Protein AF-A0A485KAG9-F1 (afdb_monomer_lite)

pLDDT: mean 81.22, std 14.09, range [43.84, 97.12]

Secondary structure (DSSP, 8-state):
------GGG--HHHHHHHHHHTT-S-GGG---HHHHHHHHHHHHHHHHHHHHHHHHHHHHHHHHHHHHHHHHHH----HHHHHHHHHTT--PPP----

Structure (mmCIF, N/CA/C/O backbone):
data_AF-A0A485KAG9-F1
#
_entry.id   AF-A0A485KAG9-F1
#
loop_
_atom_site.group_PDB
_atom_site.id
_atom_site.type_symbol
_atom_site.label_atom_id
_atom_site.label_alt_id
_atom_site.label_comp_id
_atom_site.label_asym_id
_atom_site.label_entity_id
_atom_site.label_seq_id
_atom_site.pdbx_PDB_ins_code
_atom_site.Cartn_x
_atom_site.Cartn_y
_atom_site.Cartn_z
_atom_site.occupancy
_atom_site.B_iso_or_equiv
_atom_site.auth_seq_id
_atom_site.auth_comp_id
_atom_site.auth_asym_id
_atom_site.auth_atom_id
_atom_site.pdbx_PDB_model_num
ATOM 1 N N . MET A 1 1 ? 53.135 5.538 1.560 1.00 45.16 1 MET A N 1
ATOM 2 C CA . MET A 1 1 ? 52.286 4.686 0.696 1.00 45.16 1 MET A CA 1
ATOM 3 C C . MET A 1 1 ? 50.957 5.390 0.467 1.00 45.16 1 MET A C 1
ATOM 5 O O . MET A 1 1 ? 50.264 5.654 1.438 1.00 45.16 1 MET A O 1
ATOM 9 N N . ARG A 1 2 ? 50.613 5.741 -0.781 1.00 50.09 2 ARG A N 1
ATOM 10 C CA . ARG A 1 2 ? 49.269 6.238 -1.125 1.00 50.09 2 ARG A CA 1
ATOM 11 C C . ARG A 1 2 ? 48.318 5.040 -1.165 1.00 50.09 2 ARG A C 1
ATOM 13 O O . ARG A 1 2 ? 48.377 4.259 -2.108 1.00 50.09 2 ARG A O 1
ATOM 20 N N . GLN A 1 3 ? 47.473 4.886 -0.149 1.00 51.16 3 GLN A N 1
ATOM 21 C CA . GLN A 1 3 ? 46.316 3.994 -0.222 1.00 51.16 3 GLN A CA 1
ATOM 22 C C . GLN A 1 3 ? 45.288 4.658 -1.145 1.00 51.16 3 GLN A C 1
ATOM 24 O O . GLN A 1 3 ? 44.538 5.539 -0.737 1.00 51.16 3 GLN A O 1
ATOM 29 N N . LEU A 1 4 ? 45.335 4.314 -2.432 1.00 52.38 4 LEU A N 1
ATOM 30 C CA . LEU A 1 4 ? 44.298 4.703 -3.382 1.00 52.38 4 LEU A CA 1
ATOM 31 C C . LEU A 1 4 ? 43.020 3.937 -3.030 1.00 52.38 4 LEU A C 1
ATOM 33 O O . LEU A 1 4 ? 43.062 2.727 -2.813 1.00 52.38 4 LEU A O 1
ATOM 37 N N . GLY A 1 5 ? 41.922 4.688 -2.926 1.00 54.22 5 GLY A N 1
ATOM 38 C CA . GLY A 1 5 ? 40.643 4.285 -2.349 1.00 54.22 5 GLY A CA 1
ATOM 39 C C . GLY A 1 5 ? 40.193 2.877 -2.725 1.00 54.22 5 GLY A C 1
ATOM 40 O O . GLY A 1 5 ? 40.066 2.529 -3.900 1.00 54.22 5 GLY A O 1
ATOM 41 N N . GLY A 1 6 ? 39.926 2.077 -1.694 1.00 54.81 6 GLY A N 1
ATOM 42 C CA . GLY A 1 6 ? 39.324 0.763 -1.844 1.00 54.81 6 GLY A CA 1
ATOM 43 C C . GLY A 1 6 ? 37.972 0.868 -2.547 1.00 54.81 6 GLY A C 1
ATOM 44 O O . GLY A 1 6 ? 37.151 1.727 -2.230 1.00 54.81 6 GLY A O 1
ATOM 45 N N . ASN A 1 7 ? 37.727 -0.045 -3.486 1.00 56.38 7 ASN A N 1
ATOM 46 C CA . ASN A 1 7 ? 36.501 -0.150 -4.286 1.00 56.38 7 ASN A CA 1
ATOM 47 C C . ASN A 1 7 ? 35.252 -0.561 -3.472 1.00 56.38 7 ASN A C 1
ATOM 49 O O . ASN A 1 7 ? 34.304 -1.092 -4.042 1.00 56.38 7 ASN A O 1
ATOM 53 N N . VAL A 1 8 ? 35.243 -0.332 -2.158 1.00 55.38 8 VAL A N 1
ATOM 54 C CA . VAL A 1 8 ? 34.201 -0.781 -1.220 1.00 55.38 8 VAL A CA 1
ATOM 55 C C . VAL A 1 8 ? 32.835 -0.159 -1.552 1.00 55.38 8 VAL A C 1
ATOM 57 O O . VAL A 1 8 ? 31.808 -0.769 -1.292 1.00 55.38 8 VAL A O 1
ATOM 60 N N . TYR A 1 9 ? 32.825 0.994 -2.232 1.00 54.00 9 TYR A N 1
ATOM 61 C CA . TYR A 1 9 ? 31.616 1.693 -2.685 1.00 54.00 9 TYR A CA 1
ATOM 62 C C . TYR A 1 9 ? 31.472 1.759 -4.208 1.00 54.00 9 TYR A C 1
ATOM 64 O O . TYR A 1 9 ? 30.815 2.664 -4.724 1.00 54.00 9 TYR A O 1
ATOM 72 N N . LYS A 1 10 ? 32.091 0.848 -4.977 1.00 56.62 10 LYS A N 1
ATOM 73 C CA . LYS A 1 10 ? 31.807 0.801 -6.418 1.00 56.62 10 LYS A CA 1
ATOM 74 C C . LYS A 1 10 ? 30.364 0.357 -6.622 1.00 56.62 10 LYS A C 1
ATOM 76 O O . LYS A 1 10 ? 30.083 -0.832 -6.693 1.00 56.62 10 LYS A O 1
ATOM 81 N N . ILE A 1 11 ? 29.471 1.333 -6.755 1.00 57.56 11 ILE A N 1
ATOM 82 C CA . ILE A 1 11 ? 28.094 1.137 -7.192 1.00 57.56 11 ILE A CA 1
ATOM 83 C C . ILE A 1 11 ? 28.168 0.418 -8.552 1.00 57.56 11 ILE A C 1
ATOM 85 O O . ILE A 1 11 ? 28.653 1.010 -9.527 1.00 57.56 11 ILE A O 1
ATOM 89 N N . PRO A 1 12 ? 27.725 -0.850 -8.653 1.00 59.69 12 PRO A N 1
ATOM 90 C CA . PRO A 1 12 ? 27.891 -1.655 -9.866 1.00 59.69 12 PRO A CA 1
ATOM 91 C C . PRO A 1 12 ? 27.259 -1.016 -11.113 1.00 59.69 12 PRO A C 1
ATOM 93 O O . PRO A 1 12 ? 27.709 -1.260 -12.235 1.00 59.69 12 PRO A O 1
ATOM 96 N N . HIS A 1 13 ? 26.254 -0.154 -10.917 1.00 60.94 13 HIS A N 1
ATOM 97 C CA . HIS A 1 13 ? 25.553 0.570 -11.977 1.00 60.94 13 HIS A CA 1
ATOM 98 C C . HIS A 1 13 ? 26.445 1.528 -12.774 1.00 60.94 13 HIS A C 1
ATOM 100 O O . HIS A 1 13 ? 26.371 1.525 -14.002 1.00 60.94 13 HIS A O 1
ATOM 106 N N . PHE A 1 14 ? 27.354 2.278 -12.140 1.00 63.50 14 PHE A N 1
ATOM 107 C CA . PHE A 1 14 ? 28.121 3.304 -12.863 1.00 63.50 14 PHE A CA 1
ATOM 108 C C . PHE A 1 14 ? 29.083 2.723 -13.906 1.00 63.50 14 PHE A C 1
ATOM 110 O O . PHE A 1 14 ? 29.331 3.347 -14.936 1.00 63.50 14 PHE A O 1
ATOM 117 N N . SER A 1 15 ? 29.604 1.513 -13.684 1.00 71.44 15 SER A N 1
ATOM 118 C CA . SER A 1 15 ? 30.455 0.847 -14.683 1.00 71.44 15 SER A CA 1
ATOM 119 C C . SER A 1 15 ? 29.642 0.367 -15.888 1.00 71.44 15 SER A C 1
ATOM 121 O O . SER A 1 15 ? 30.109 0.474 -17.020 1.00 71.44 15 SER A O 1
ATOM 123 N N . LYS A 1 16 ? 28.409 -0.106 -15.665 1.00 72.50 16 LYS A N 1
ATOM 124 C CA . LYS A 1 16 ? 27.497 -0.517 -16.741 1.00 72.50 16 LYS A CA 1
ATOM 125 C C . LYS A 1 16 ? 27.019 0.683 -17.552 1.00 72.50 16 LYS A C 1
ATOM 127 O O . LYS A 1 16 ? 27.091 0.634 -18.772 1.00 72.50 16 LYS A O 1
ATOM 132 N N . GLU A 1 17 ? 26.637 1.780 -16.901 1.00 76.75 17 GLU A N 1
ATOM 133 C CA . GLU A 1 17 ? 26.257 3.024 -17.583 1.00 76.75 17 GLU A CA 1
ATOM 134 C C . GLU A 1 17 ? 27.406 3.638 -18.383 1.00 76.75 17 GLU A C 1
ATOM 136 O O . GLU A 1 17 ? 27.201 4.141 -19.488 1.00 76.75 17 GLU A O 1
ATOM 141 N N . LYS A 1 18 ? 28.628 3.608 -17.837 1.00 80.06 18 LYS A N 1
ATOM 142 C CA . LYS A 1 18 ? 29.821 4.074 -18.547 1.00 80.06 18 LYS A CA 1
ATOM 143 C C . LYS A 1 18 ? 30.105 3.204 -19.772 1.00 80.06 18 LYS A C 1
ATOM 145 O O . LYS A 1 18 ? 30.392 3.743 -20.837 1.00 80.06 18 LYS A O 1
ATOM 150 N N . ASN A 1 19 ? 29.992 1.882 -19.640 1.00 77.50 19 ASN A N 1
ATOM 151 C CA . ASN A 1 19 ? 30.169 0.955 -20.758 1.00 77.50 19 ASN A CA 1
ATOM 152 C C . ASN A 1 19 ? 29.054 1.092 -21.802 1.00 77.50 19 ASN A C 1
ATOM 154 O O . ASN A 1 19 ? 29.357 1.043 -22.987 1.00 77.50 19 ASN A O 1
ATOM 158 N N . ALA A 1 20 ? 27.807 1.331 -21.384 1.00 78.25 20 ALA A N 1
ATOM 159 C CA . ALA A 1 20 ? 26.687 1.618 -22.279 1.00 78.25 20 ALA A CA 1
ATOM 160 C C . ALA A 1 20 ? 26.943 2.887 -23.099 1.00 78.25 20 ALA A C 1
ATOM 162 O O . ALA A 1 20 ? 26.869 2.853 -24.322 1.00 78.25 20 ALA A O 1
ATOM 163 N N . ARG A 1 21 ? 27.343 3.985 -22.436 1.00 81.00 21 ARG A N 1
ATOM 164 C CA . ARG A 1 21 ? 27.709 5.249 -23.101 1.00 81.00 21 ARG A CA 1
ATOM 165 C C . ARG A 1 21 ? 28.884 5.102 -24.066 1.00 81.00 21 ARG A C 1
ATOM 167 O O . ARG A 1 21 ? 28.935 5.804 -25.066 1.00 81.00 21 ARG A O 1
ATOM 174 N N . ALA A 1 22 ? 29.818 4.205 -23.765 1.00 83.94 22 ALA A N 1
ATOM 175 C CA . ALA A 1 22 ? 30.964 3.910 -24.616 1.00 83.94 22 ALA A CA 1
ATOM 176 C C . ALA A 1 22 ? 30.681 2.850 -25.702 1.00 83.94 22 ALA A C 1
ATOM 178 O O . ALA A 1 22 ? 31.606 2.485 -26.418 1.00 83.94 22 ALA A O 1
ATOM 179 N N . GLY A 1 23 ? 29.456 2.314 -25.799 1.00 81.12 23 GLY A N 1
ATOM 180 C CA . GLY A 1 23 ? 29.105 1.245 -26.747 1.00 81.12 23 GLY A CA 1
ATOM 181 C C . GLY A 1 23 ? 29.726 -0.126 -26.438 1.00 81.12 23 GLY A C 1
ATOM 182 O O . GLY A 1 23 ? 29.634 -1.041 -27.244 1.00 81.12 23 GLY A O 1
ATOM 183 N N . ASN A 1 24 ? 30.342 -0.291 -25.266 1.00 84.75 24 ASN A N 1
ATOM 184 C CA . ASN A 1 24 ? 31.056 -1.502 -24.844 1.00 84.75 24 ASN A CA 1
ATOM 185 C C . ASN A 1 24 ? 30.193 -2.441 -23.988 1.00 84.75 24 ASN A C 1
ATOM 187 O O . ASN A 1 24 ? 30.707 -3.371 -23.357 1.00 84.75 24 ASN A O 1
ATOM 191 N N . LEU A 1 25 ? 28.893 -2.164 -23.876 1.00 80.94 25 LEU A N 1
ATOM 192 C CA . LEU A 1 25 ? 27.980 -3.023 -23.138 1.00 80.94 25 LEU A CA 1
ATOM 193 C C . LEU A 1 25 ? 27.614 -4.228 -24.009 1.00 80.94 25 LEU A C 1
ATOM 195 O O . LEU A 1 25 ? 27.258 -4.078 -25.172 1.00 80.94 25 LEU A O 1
ATOM 199 N N . ARG A 1 26 ? 27.729 -5.430 -23.442 1.00 81.81 26 ARG A N 1
ATOM 200 C CA . ARG A 1 26 ? 27.372 -6.670 -24.141 1.00 81.81 26 ARG A CA 1
ATOM 201 C C . ARG A 1 26 ? 25.876 -6.688 -24.453 1.00 81.81 26 ARG A C 1
ATOM 203 O O . ARG A 1 26 ? 25.085 -6.199 -23.651 1.00 81.81 26 ARG A O 1
ATOM 210 N N . GLU A 1 27 ? 25.496 -7.318 -25.561 1.00 78.81 27 GLU A N 1
ATOM 211 C CA . GLU A 1 27 ? 24.100 -7.386 -26.021 1.00 78.81 27 GLU A CA 1
ATOM 212 C C . GLU A 1 27 ? 23.149 -7.985 -24.980 1.00 78.81 27 GLU A C 1
ATOM 214 O O . GLU A 1 27 ? 22.053 -7.481 -24.780 1.00 78.81 27 GLU A O 1
ATOM 219 N N . ASN A 1 28 ? 23.601 -8.986 -24.222 1.00 78.81 28 ASN A N 1
ATOM 220 C CA . ASN A 1 28 ? 22.824 -9.597 -23.140 1.00 78.81 28 ASN A CA 1
ATOM 221 C C . ASN A 1 28 ? 22.575 -8.673 -21.931 1.00 78.81 28 ASN A C 1
ATOM 223 O O . ASN A 1 28 ? 21.833 -9.036 -21.023 1.00 78.81 28 ASN A O 1
ATOM 227 N N . ALA A 1 29 ? 23.241 -7.520 -21.878 1.00 74.56 29 ALA A N 1
ATOM 228 C CA . ALA A 1 29 ? 23.039 -6.485 -20.872 1.00 74.56 29 ALA A CA 1
A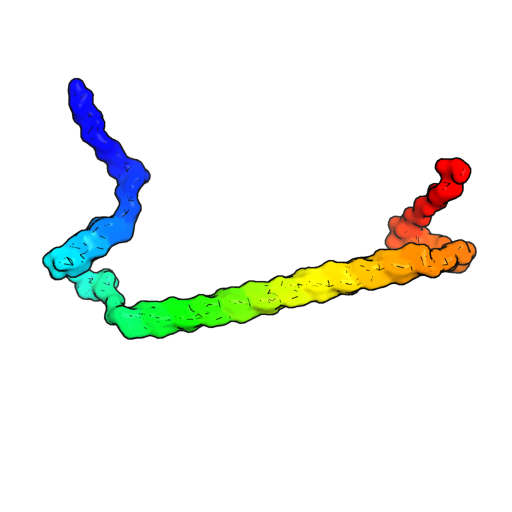TOM 229 C C . ALA A 1 29 ? 22.317 -5.251 -21.441 1.00 74.56 29 ALA A C 1
ATOM 231 O O . ALA A 1 29 ? 22.103 -4.288 -20.702 1.00 74.56 29 ALA A O 1
ATOM 232 N N . LEU A 1 30 ? 21.943 -5.269 -22.726 1.00 77.44 30 LEU A N 1
ATOM 233 C CA . LEU A 1 30 ? 21.100 -4.251 -23.339 1.00 77.44 30 LEU A CA 1
ATOM 234 C C . LEU A 1 30 ? 19.631 -4.622 -23.130 1.00 77.44 30 LEU A C 1
ATOM 236 O O . LEU A 1 30 ? 19.214 -5.747 -23.387 1.00 77.44 30 LEU A O 1
ATOM 240 N N . CYS A 1 31 ? 18.848 -3.650 -22.678 1.00 82.06 31 CYS A N 1
ATOM 241 C CA . CYS A 1 31 ? 17.397 -3.732 -22.661 1.00 82.06 31 CYS A CA 1
ATOM 242 C C . CYS A 1 31 ? 16.866 -2.567 -23.503 1.00 82.06 31 CYS A C 1
ATOM 244 O O . CYS A 1 31 ? 17.256 -1.423 -23.233 1.00 82.06 31 CYS A O 1
ATOM 246 N N . PRO A 1 32 ? 16.029 -2.825 -24.524 1.00 88.00 32 PRO A N 1
ATOM 247 C CA . PRO A 1 32 ? 15.318 -1.774 -25.235 1.00 88.00 32 PRO A CA 1
ATOM 248 C C . PRO A 1 32 ? 14.542 -0.887 -24.259 1.00 88.00 32 PRO A C 1
ATOM 250 O O . PRO A 1 32 ? 13.982 -1.356 -23.265 1.00 88.00 32 PRO A O 1
ATOM 253 N N . ARG A 1 33 ? 14.568 0.424 -24.507 1.00 84.88 33 ARG A N 1
ATOM 254 C CA . ARG A 1 33 ? 14.046 1.408 -23.554 1.00 84.88 33 ARG A CA 1
ATOM 255 C C . ARG A 1 33 ? 12.535 1.275 -23.360 1.00 84.88 33 ARG A C 1
ATOM 257 O O . ARG A 1 33 ? 12.070 1.370 -22.233 1.00 84.88 33 ARG A O 1
ATOM 264 N N . ASP A 1 34 ? 11.822 1.011 -24.442 1.00 90.50 34 ASP A N 1
ATOM 265 C CA . ASP A 1 34 ? 10.391 0.723 -24.497 1.00 90.50 34 ASP A CA 1
ATOM 266 C C . ASP A 1 34 ? 10.016 -0.525 -23.684 1.00 90.50 34 ASP A C 1
ATOM 268 O O . ASP A 1 34 ? 9.077 -0.486 -22.893 1.00 90.50 34 ASP A O 1
ATOM 272 N N . VAL A 1 35 ? 10.792 -1.607 -23.804 1.00 90.62 35 VAL A N 1
ATOM 273 C CA . VAL A 1 35 ? 10.587 -2.837 -23.020 1.00 90.62 35 VAL A CA 1
ATOM 274 C C . VAL A 1 35 ? 10.811 -2.578 -21.531 1.00 90.62 35 VAL A C 1
ATOM 276 O O . VAL A 1 35 ? 10.019 -3.019 -20.698 1.00 90.62 35 VAL A O 1
ATOM 279 N N . TYR A 1 36 ? 11.870 -1.839 -21.185 1.00 88.94 36 TYR A N 1
ATOM 280 C CA . TYR A 1 36 ? 12.138 -1.450 -19.800 1.00 88.94 36 TYR A CA 1
ATOM 281 C C . TYR A 1 36 ? 11.016 -0.584 -19.219 1.00 88.94 36 TYR A C 1
ATOM 283 O O . TYR A 1 36 ? 10.568 -0.839 -18.105 1.00 88.94 36 TYR A O 1
ATOM 291 N N . GLU A 1 37 ? 10.561 0.432 -19.953 1.00 92.62 37 GLU A N 1
ATOM 292 C CA . GLU A 1 37 ? 9.511 1.343 -19.493 1.00 92.62 37 GLU A CA 1
ATOM 293 C C . GLU A 1 37 ? 8.165 0.632 -19.337 1.00 92.62 37 GLU A C 1
ATOM 295 O O . GLU A 1 37 ? 7.500 0.837 -18.326 1.00 92.62 37 GLU A O 1
ATOM 300 N N . ALA A 1 38 ? 7.804 -0.262 -20.262 1.00 93.56 38 ALA A N 1
ATOM 301 C CA . ALA A 1 38 ? 6.588 -1.063 -20.155 1.00 93.56 38 ALA A CA 1
ATOM 302 C C . ALA A 1 38 ? 6.620 -1.998 -18.936 1.00 93.56 38 ALA A C 1
ATOM 304 O O . ALA A 1 38 ? 5.664 -2.045 -18.164 1.00 93.56 38 ALA A O 1
ATOM 305 N N . ALA A 1 39 ? 7.733 -2.710 -18.727 1.00 91.06 39 ALA A N 1
ATOM 306 C CA . ALA A 1 39 ? 7.891 -3.599 -17.578 1.00 91.06 39 ALA A CA 1
AT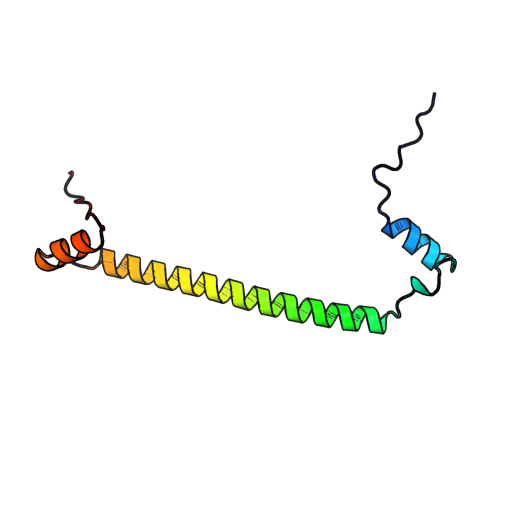OM 307 C C . ALA A 1 39 ? 7.896 -2.825 -16.254 1.00 91.06 39 ALA A C 1
ATOM 309 O O . ALA A 1 39 ? 7.301 -3.273 -15.277 1.00 91.06 39 ALA A O 1
ATOM 310 N N . LYS A 1 40 ? 8.543 -1.654 -16.228 1.00 93.06 40 LYS A N 1
ATOM 311 C CA . LYS A 1 40 ? 8.553 -0.780 -15.058 1.00 93.06 40 LYS A CA 1
ATOM 312 C C . LYS A 1 40 ? 7.153 -0.258 -14.743 1.00 93.06 40 LYS A C 1
ATOM 314 O O . LYS A 1 40 ? 6.744 -0.374 -13.601 1.00 93.06 40 LYS A O 1
ATOM 319 N N . SER A 1 41 ? 6.426 0.262 -15.735 1.00 93.00 41 SER A N 1
ATOM 320 C CA . SER A 1 41 ? 5.050 0.739 -15.541 1.00 93.00 41 SER A CA 1
ATOM 321 C C . SER A 1 41 ? 4.166 -0.368 -14.984 1.00 93.00 41 SER A C 1
ATOM 323 O O . SER A 1 41 ? 3.457 -0.148 -14.017 1.00 93.00 41 SER A O 1
ATOM 325 N N . HIS A 1 42 ? 4.266 -1.577 -15.540 1.00 92.56 42 HIS A N 1
ATOM 326 C CA . HIS A 1 42 ? 3.488 -2.709 -15.054 1.00 92.56 42 HIS A CA 1
ATOM 327 C C . HIS A 1 42 ? 3.806 -3.066 -13.596 1.00 92.56 42 HIS A C 1
ATOM 329 O O . HIS A 1 42 ? 2.897 -3.373 -12.831 1.00 92.56 42 HIS A O 1
ATOM 335 N N . LEU A 1 43 ? 5.085 -3.025 -13.211 1.00 91.50 43 LEU A N 1
ATOM 336 C CA . LEU A 1 43 ? 5.492 -3.280 -11.832 1.00 91.50 43 LEU A CA 1
ATOM 337 C C . LEU A 1 43 ? 5.006 -2.171 -10.891 1.00 91.50 43 LEU A C 1
ATOM 339 O O . LEU A 1 43 ? 4.447 -2.478 -9.845 1.00 91.50 43 LEU A O 1
ATOM 343 N N . ASP A 1 44 ? 5.173 -0.910 -11.294 1.00 92.88 44 ASP A N 1
ATOM 344 C CA . ASP A 1 44 ? 4.721 0.253 -10.529 1.00 92.88 44 ASP A CA 1
ATOM 345 C C . ASP A 1 44 ? 3.192 0.193 -10.313 1.00 92.88 44 ASP A C 1
ATOM 347 O O . ASP A 1 44 ? 2.730 0.413 -9.198 1.00 92.88 44 ASP A O 1
ATOM 351 N N . ASP A 1 45 ? 2.410 -0.176 -11.334 1.00 89.19 45 ASP A N 1
ATOM 352 C CA . ASP A 1 45 ? 0.946 -0.287 -11.239 1.00 89.19 45 ASP A CA 1
ATOM 353 C C . ASP A 1 45 ? 0.510 -1.380 -10.246 1.00 89.19 45 ASP A C 1
ATOM 355 O O . ASP A 1 45 ? -0.359 -1.151 -9.403 1.00 89.19 45 ASP A O 1
ATOM 359 N N . VAL A 1 46 ? 1.136 -2.561 -10.314 1.00 88.31 46 VAL A N 1
ATOM 360 C CA . VAL A 1 46 ? 0.838 -3.685 -9.409 1.00 88.31 46 VAL A CA 1
ATOM 361 C C . VAL A 1 46 ? 1.225 -3.351 -7.968 1.00 88.31 46 VAL A C 1
ATOM 363 O O . VAL A 1 46 ? 0.463 -3.635 -7.041 1.00 88.31 46 VAL A O 1
ATOM 366 N N . ASP A 1 47 ? 2.390 -2.733 -7.774 1.00 92.44 47 ASP A N 1
ATOM 367 C CA . ASP A 1 47 ? 2.877 -2.350 -6.451 1.00 92.44 47 ASP A CA 1
ATOM 368 C C . ASP A 1 47 ? 1.985 -1.271 -5.822 1.00 92.44 47 ASP A C 1
ATOM 370 O O . ASP A 1 47 ? 1.665 -1.349 -4.632 1.00 92.44 47 ASP A O 1
ATOM 374 N N . VAL A 1 48 ? 1.543 -0.284 -6.610 1.00 93.12 48 VAL A N 1
ATOM 375 C CA . VAL A 1 48 ? 0.624 0.765 -6.148 1.00 93.12 48 VAL A CA 1
ATOM 376 C C . VAL A 1 48 ? -0.717 0.169 -5.739 1.00 93.12 48 VAL A C 1
ATOM 378 O O . VAL A 1 48 ? -1.170 0.436 -4.627 1.00 93.12 48 VAL A O 1
ATOM 381 N N . GLU A 1 49 ? -1.329 -0.676 -6.572 1.00 92.50 49 GLU A N 1
ATOM 382 C CA . GLU A 1 49 ? -2.627 -1.277 -6.254 1.00 92.50 49 GLU A CA 1
ATOM 383 C C . GLU A 1 49 ? -2.556 -2.133 -4.979 1.00 92.50 49 GLU A C 1
ATOM 385 O O . GLU A 1 49 ? -3.406 -2.013 -4.091 1.00 92.50 49 GLU A O 1
ATOM 390 N N . ALA A 1 50 ? -1.512 -2.955 -4.839 1.00 93.19 50 ALA A N 1
ATOM 391 C CA . ALA A 1 50 ? -1.312 -3.777 -3.649 1.00 93.19 50 ALA A CA 1
ATOM 392 C C . ALA A 1 50 ? -1.123 -2.924 -2.381 1.00 93.19 50 ALA A C 1
ATOM 394 O O . ALA A 1 50 ? -1.705 -3.226 -1.333 1.00 93.19 50 ALA A O 1
ATOM 395 N N . MET A 1 51 ? -0.345 -1.840 -2.465 1.00 95.06 51 MET A N 1
ATOM 396 C CA . MET A 1 51 ? -0.147 -0.920 -1.343 1.00 95.06 51 MET A CA 1
ATOM 397 C C . MET A 1 51 ? -1.430 -0.170 -0.976 1.00 95.06 51 MET A C 1
ATOM 399 O O . MET A 1 51 ? -1.749 -0.054 0.208 1.00 95.06 51 MET A O 1
ATOM 403 N N . GLU A 1 52 ? -2.197 0.306 -1.956 1.00 95.62 52 GLU A N 1
ATOM 404 C CA . GLU A 1 52 ? -3.475 0.978 -1.707 1.00 95.62 52 GLU A CA 1
ATOM 405 C C . GLU A 1 52 ? -4.477 0.047 -1.019 1.00 95.62 52 GLU A C 1
ATOM 407 O O . GLU A 1 52 ? -5.131 0.447 -0.053 1.00 95.62 52 GLU A O 1
ATOM 412 N N . GLN A 1 53 ? -4.563 -1.212 -1.455 1.00 95.62 53 GLN A N 1
ATOM 413 C CA . GLN A 1 53 ? -5.413 -2.216 -0.814 1.00 95.62 53 GLN A CA 1
ATOM 414 C C . GLN A 1 53 ? -4.994 -2.484 0.636 1.00 95.62 53 GLN A C 1
ATOM 416 O O . GLN A 1 53 ? -5.852 -2.502 1.524 1.00 95.62 53 GLN A O 1
ATOM 421 N N . ALA A 1 54 ? -3.693 -2.633 0.899 1.00 96.50 54 ALA A N 1
ATOM 422 C CA . ALA A 1 54 ? -3.176 -2.832 2.251 1.00 96.50 54 ALA A CA 1
ATOM 423 C C . ALA A 1 54 ? -3.512 -1.643 3.169 1.00 96.50 54 ALA A C 1
ATOM 425 O O . ALA A 1 54 ? -4.058 -1.834 4.258 1.00 96.50 54 ALA A O 1
ATOM 426 N N . LEU A 1 55 ? -3.284 -0.415 2.693 1.00 96.19 55 LEU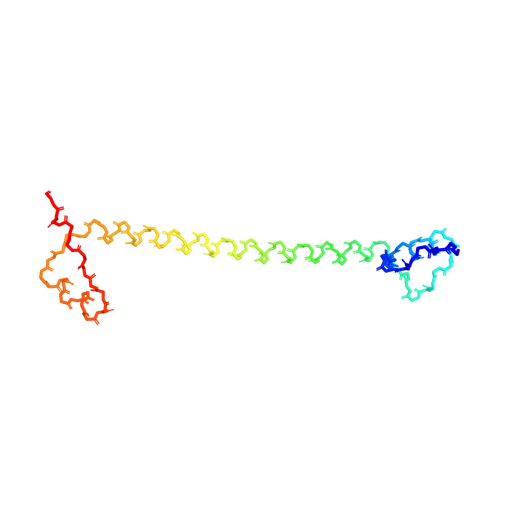 A N 1
ATOM 427 C CA . LEU A 1 55 ? -3.610 0.811 3.428 1.00 96.19 55 LEU A CA 1
ATOM 428 C C . LEU A 1 55 ? -5.114 0.947 3.693 1.00 96.19 55 LEU A C 1
ATOM 430 O O . LEU A 1 55 ? -5.527 1.389 4.767 1.00 96.19 55 LEU A O 1
ATOM 434 N N . MET A 1 56 ? -5.958 0.575 2.728 1.00 96.88 56 MET A N 1
ATOM 435 C CA . MET A 1 56 ? -7.407 0.574 2.920 1.00 96.88 56 MET A CA 1
ATOM 436 C C . MET A 1 56 ? -7.846 -0.447 3.973 1.00 96.88 56 MET A C 1
ATOM 438 O O . MET A 1 56 ? -8.711 -0.116 4.787 1.00 96.88 56 MET A O 1
ATOM 442 N N . SER A 1 57 ? -7.260 -1.650 3.983 1.00 96.88 57 SER A N 1
ATOM 443 C CA . SER A 1 57 ? -7.547 -2.670 5.002 1.00 96.88 57 SER A CA 1
ATOM 444 C C . SER A 1 57 ? -7.195 -2.160 6.394 1.00 96.88 57 SER A C 1
ATOM 446 O O . SER A 1 57 ? -8.068 -2.094 7.258 1.00 96.88 57 SER A O 1
ATOM 448 N N . GLU A 1 58 ? -5.963 -1.679 6.576 1.00 97.00 58 GLU A N 1
ATOM 449 C CA . GLU A 1 58 ? -5.479 -1.148 7.853 1.00 97.00 58 GLU A CA 1
ATOM 450 C C . GLU A 1 58 ? -6.364 0.002 8.354 1.00 97.00 58 GLU A C 1
ATOM 452 O O . GLU A 1 58 ? -6.801 0.031 9.505 1.00 97.00 58 GLU A O 1
ATOM 457 N N . ARG A 1 59 ? -6.728 0.936 7.467 1.00 97.12 59 ARG A N 1
ATOM 458 C CA . ARG A 1 59 ? -7.610 2.052 7.826 1.00 97.12 59 ARG A CA 1
ATOM 459 C C . ARG A 1 59 ? -8.994 1.580 8.269 1.00 97.12 59 ARG A C 1
ATOM 461 O O . ARG A 1 59 ? -9.591 2.185 9.164 1.00 97.12 59 ARG A O 1
ATOM 468 N N . ASN A 1 60 ? -9.542 0.564 7.610 1.00 96.94 60 ASN A N 1
ATOM 469 C CA . ASN A 1 60 ? -10.847 0.016 7.958 1.00 96.94 60 ASN A CA 1
ATOM 470 C C . ASN A 1 60 ? -10.802 -0.707 9.306 1.00 96.94 60 ASN A C 1
ATOM 472 O O . ASN A 1 60 ? -11.718 -0.525 10.107 1.00 96.94 60 ASN A O 1
ATOM 476 N N . GLU A 1 61 ? -9.731 -1.447 9.583 1.00 96.38 61 GLU A N 1
ATOM 477 C CA . GLU A 1 61 ? -9.494 -2.102 10.871 1.00 96.38 61 GLU A CA 1
ATOM 478 C C . GLU A 1 61 ? -9.373 -1.080 12.006 1.00 96.38 61 GLU A C 1
ATOM 480 O O . GLU A 1 61 ? -10.096 -1.188 12.996 1.00 96.38 61 GLU A O 1
ATOM 485 N N . CYS A 1 62 ? -8.580 -0.017 11.828 1.00 96.00 62 CYS A N 1
ATOM 486 C CA . CYS A 1 62 ? -8.484 1.072 12.806 1.00 96.00 62 CYS A CA 1
ATOM 487 C C . CYS A 1 62 ? -9.846 1.723 13.074 1.00 96.00 62 CYS A C 1
ATOM 489 O O . CYS A 1 62 ? -10.233 1.920 14.221 1.00 96.00 62 CYS A O 1
ATOM 491 N N . ARG A 1 63 ? -10.630 1.999 12.025 1.00 96.75 63 ARG A N 1
ATOM 492 C CA . ARG A 1 63 ? -11.983 2.560 12.1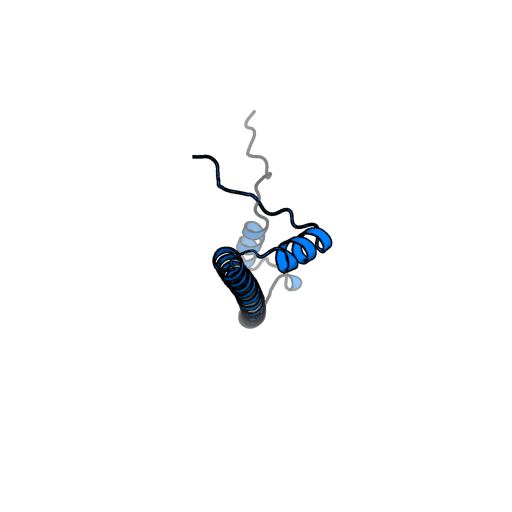80 1.00 96.75 63 ARG A CA 1
ATOM 493 C C . ARG A 1 63 ? -12.941 1.610 12.887 1.00 96.75 63 ARG A C 1
ATOM 495 O O . ARG A 1 63 ? -13.802 2.069 13.637 1.00 96.75 63 ARG A O 1
ATOM 502 N N . ALA A 1 64 ? -12.843 0.311 12.615 1.00 96.38 64 ALA A N 1
ATOM 503 C CA . ALA A 1 64 ? -13.647 -0.700 13.286 1.00 96.38 64 ALA A CA 1
ATOM 504 C C . ALA A 1 64 ? -13.283 -0.781 14.774 1.00 96.38 64 ALA A C 1
ATOM 506 O O . ALA A 1 64 ? -14.184 -0.806 15.611 1.00 96.38 64 ALA A O 1
ATOM 507 N N . MET A 1 65 ? -11.989 -0.733 15.096 1.00 96.19 65 MET A N 1
ATOM 508 C CA . MET A 1 65 ? -11.485 -0.700 16.466 1.00 96.19 65 MET A CA 1
ATOM 509 C C . MET A 1 65 ? -11.937 0.564 17.206 1.00 96.19 65 MET A C 1
ATOM 511 O O . MET A 1 65 ? -12.504 0.450 18.288 1.00 96.19 65 MET A O 1
ATOM 515 N N . ASP A 1 66 ? -11.799 1.748 16.603 1.00 96.38 66 ASP A N 1
ATOM 516 C CA . ASP A 1 66 ? -12.272 3.014 17.182 1.00 96.38 66 ASP A CA 1
ATOM 517 C C . ASP A 1 66 ? -13.783 2.993 17.439 1.00 96.38 66 ASP A C 1
ATOM 519 O O . ASP A 1 66 ? -14.273 3.481 18.460 1.00 96.38 66 ASP A O 1
ATOM 523 N N . ARG A 1 67 ? -14.552 2.431 16.499 1.00 95.75 67 ARG A N 1
ATOM 524 C CA . ARG A 1 67 ? -16.000 2.284 16.653 1.00 95.75 67 ARG A CA 1
ATOM 525 C C . ARG A 1 67 ? -16.334 1.355 17.814 1.00 95.75 67 ARG A C 1
ATOM 527 O O . ARG A 1 67 ? -17.216 1.695 18.598 1.00 95.75 67 ARG A O 1
ATOM 534 N N . LEU A 1 68 ? -15.657 0.212 17.909 1.00 91.88 68 LEU A N 1
ATOM 535 C CA . LEU A 1 68 ? -15.850 -0.740 18.997 1.00 91.88 68 LEU A CA 1
ATOM 536 C C . LEU A 1 68 ? -15.479 -0.114 20.345 1.00 91.88 68 LEU A C 1
ATOM 538 O O . LEU A 1 68 ? -16.260 -0.219 21.283 1.00 91.88 68 LEU A O 1
ATOM 542 N N . ALA A 1 69 ? -14.351 0.596 20.426 1.00 90.56 69 ALA A N 1
ATOM 543 C CA . ALA A 1 69 ? -13.917 1.293 21.634 1.00 90.56 69 ALA A CA 1
ATOM 544 C C . ALA A 1 69 ? -14.985 2.280 22.122 1.00 90.56 69 ALA A C 1
ATOM 546 O O . ALA A 1 69 ? -15.424 2.190 23.263 1.00 90.56 69 ALA A O 1
ATOM 547 N N . ARG A 1 70 ? -15.511 3.131 21.231 1.00 91.06 70 ARG A N 1
ATOM 548 C CA . ARG A 1 70 ? -16.595 4.068 21.582 1.00 91.06 70 ARG A CA 1
ATOM 549 C C . ARG A 1 70 ? -17.881 3.370 22.014 1.00 91.06 70 ARG A C 1
ATOM 551 O O . ARG A 1 70 ? -18.609 3.894 22.848 1.00 91.06 70 ARG A O 1
ATOM 558 N N . GLN A 1 71 ? -18.203 2.225 21.412 1.00 89.50 71 GLN A N 1
ATOM 559 C CA . GLN A 1 71 ? -19.371 1.443 21.817 1.00 89.50 71 GLN A CA 1
ATOM 560 C C . GLN A 1 71 ? -19.184 0.869 23.220 1.00 89.50 71 GLN A C 1
ATOM 562 O O . GLN A 1 71 ? -20.106 0.970 24.019 1.00 89.50 71 GLN A O 1
ATOM 567 N N . LEU A 1 72 ? -18.003 0.332 23.527 1.00 84.06 72 LEU A N 1
ATOM 568 C CA . LEU A 1 72 ? -17.676 -0.177 24.857 1.00 84.06 72 LEU A CA 1
ATOM 569 C C . LEU A 1 72 ? -17.653 0.941 25.907 1.00 84.06 72 LEU A C 1
ATOM 571 O O . LEU A 1 72 ? -18.198 0.753 26.985 1.00 84.06 72 LEU A O 1
ATOM 575 N N . GLU A 1 73 ? -17.105 2.115 25.582 1.00 84.50 73 GLU A N 1
ATOM 576 C CA . GLU A 1 73 ? -17.135 3.293 26.463 1.00 84.50 73 GLU A CA 1
ATOM 577 C C . GLU A 1 73 ? -18.564 3.761 26.770 1.00 84.50 73 GLU A C 1
ATOM 579 O O . GLU A 1 73 ? -18.858 4.186 27.884 1.00 84.50 73 GLU A O 1
ATOM 584 N N . ALA A 1 74 ? -19.465 3.697 25.786 1.00 83.88 74 ALA A N 1
ATOM 585 C CA . ALA A 1 74 ? -20.854 4.122 25.945 1.00 83.88 74 ALA A CA 1
ATOM 586 C C . ALA A 1 74 ? -21.755 3.056 26.593 1.00 83.88 74 ALA A C 1
ATOM 588 O O . ALA A 1 74 ? -22.910 3.349 26.915 1.00 83.88 74 ALA A O 1
ATOM 589 N N . MET A 1 75 ? -21.276 1.819 26.748 1.00 78.50 75 MET A N 1
ATOM 590 C CA . MET A 1 75 ? -22.052 0.743 27.353 1.00 78.50 75 MET A CA 1
ATOM 591 C C . MET A 1 75 ? -22.086 0.908 28.871 1.00 78.50 75 MET A C 1
ATOM 593 O O . MET A 1 75 ? -21.073 0.809 29.556 1.00 78.50 75 MET A O 1
ATOM 597 N N . THR A 1 76 ? -23.285 1.113 29.409 1.00 74.94 76 THR A N 1
ATOM 598 C CA . THR A 1 76 ? -23.530 0.978 30.844 1.00 74.94 76 THR A CA 1
ATOM 599 C C . THR A 1 76 ? -23.400 -0.491 31.221 1.00 74.94 76 THR A C 1
ATOM 601 O O . THR A 1 76 ? -24.092 -1.336 30.650 1.00 74.94 76 THR A O 1
ATOM 604 N N . VAL A 1 77 ? -22.505 -0.796 32.156 1.00 72.62 77 VAL A N 1
ATOM 605 C CA . VAL A 1 77 ? -22.238 -2.168 32.585 1.00 72.62 77 VAL A CA 1
ATOM 606 C C . VAL A 1 77 ? -23.253 -2.569 33.654 1.00 72.62 77 VAL A C 1
ATOM 608 O O . VAL A 1 77 ? -23.214 -2.052 34.767 1.00 72.62 77 VAL A O 1
ATOM 611 N N . ASP A 1 78 ? -24.170 -3.472 33.308 1.00 80.19 78 ASP A N 1
ATOM 612 C CA . ASP A 1 78 ? -25.026 -4.172 34.270 1.00 80.19 78 ASP A CA 1
ATOM 613 C C . ASP A 1 78 ? -24.399 -5.517 34.696 1.00 80.19 78 ASP A C 1
ATOM 615 O O . ASP A 1 78 ? -23.375 -5.947 34.155 1.00 80.19 78 ASP A O 1
ATOM 619 N N . GLU A 1 79 ? -24.982 -6.176 35.705 1.00 79.00 79 GLU A N 1
ATOM 620 C CA . GLU A 1 79 ? -24.460 -7.444 36.245 1.00 79.00 79 GLU A CA 1
ATOM 621 C C . GLU A 1 79 ? -24.407 -8.568 35.192 1.00 79.00 79 GLU A C 1
ATOM 623 O O . GLU A 1 79 ? -23.454 -9.351 35.173 1.00 79.00 79 GLU A O 1
ATOM 628 N N . ASP A 1 80 ? -25.376 -8.628 34.273 1.00 82.81 80 ASP A N 1
ATOM 629 C CA . ASP A 1 80 ? -25.438 -9.655 33.224 1.00 82.81 80 ASP A CA 1
ATOM 630 C C . ASP A 1 80 ? -24.317 -9.476 32.183 1.00 82.81 80 ASP A C 1
ATOM 632 O O . ASP A 1 80 ? -23.704 -10.448 31.705 1.00 82.81 80 ASP A O 1
ATOM 636 N N . LEU A 1 81 ? -24.007 -8.224 31.845 1.00 79.75 81 LEU A N 1
ATOM 637 C CA . LEU A 1 81 ? -22.905 -7.879 30.962 1.00 79.75 81 LEU A CA 1
ATOM 638 C C . LEU A 1 81 ? -21.544 -8.133 31.629 1.00 79.75 81 LEU A C 1
ATOM 640 O O . LEU A 1 81 ? -20.645 -8.662 30.973 1.00 79.75 81 LEU A O 1
ATOM 644 N N . LEU A 1 82 ? -21.404 -7.835 32.924 1.00 82.00 82 LEU A N 1
ATOM 645 C CA . LEU A 1 82 ? -20.214 -8.138 33.736 1.00 82.00 82 LEU A CA 1
ATOM 646 C C . LEU A 1 82 ? -19.837 -9.622 33.653 1.00 82.00 82 LEU A C 1
ATOM 648 O O . LEU A 1 82 ? -18.706 -9.964 33.306 1.00 82.00 82 LEU A O 1
ATOM 652 N N . VAL A 1 83 ? -20.818 -10.502 33.870 1.00 84.56 83 VAL A N 1
ATOM 653 C CA . VAL A 1 83 ? -20.641 -11.961 33.777 1.00 84.56 83 VAL A CA 1
ATOM 654 C C . VAL A 1 83 ? -20.231 -12.394 32.365 1.00 84.56 83 VAL A C 1
ATOM 656 O O . VAL A 1 83 ? -19.470 -13.348 32.188 1.00 84.56 83 VAL A O 1
ATOM 659 N N . SER A 1 84 ? -20.737 -11.718 31.334 1.00 85.56 84 SER A N 1
ATOM 660 C CA . SER A 1 84 ? -20.411 -12.027 29.939 1.00 85.56 84 SER A CA 1
ATOM 661 C C . SER A 1 84 ? -18.995 -11.580 29.556 1.00 85.56 84 SER A C 1
ATOM 663 O O . SER A 1 84 ? -18.290 -12.320 28.867 1.00 85.56 84 SER A O 1
ATOM 665 N N . LEU A 1 85 ? -18.554 -10.410 30.027 1.00 85.44 85 LEU A N 1
ATOM 666 C CA . LEU A 1 85 ? -17.195 -9.896 29.830 1.00 85.44 85 LEU A CA 1
ATOM 667 C C . LEU A 1 85 ? -16.155 -10.767 30.544 1.00 85.44 85 LEU A C 1
ATOM 669 O O . LEU A 1 85 ? -15.153 -11.144 29.934 1.00 85.44 85 LEU A O 1
ATOM 673 N N . GLU A 1 86 ? -16.440 -11.191 31.776 1.00 86.44 86 GLU A N 1
ATOM 674 C CA . GLU A 1 86 ? -15.563 -12.081 32.541 1.00 86.44 86 GLU A CA 1
ATOM 675 C C . GLU A 1 86 ? -15.385 -13.442 31.845 1.00 86.44 86 GLU A C 1
ATOM 677 O O . GLU A 1 86 ? -14.266 -13.946 31.727 1.00 86.44 86 GLU A O 1
ATOM 682 N N . LYS A 1 87 ? -16.458 -14.001 31.265 1.00 90.50 87 LYS A N 1
ATOM 683 C CA . LYS A 1 87 ? -16.385 -15.222 30.436 1.00 90.50 87 LYS A CA 1
ATOM 684 C C . LYS A 1 87 ? -15.515 -15.060 29.188 1.00 90.50 87 LYS A C 1
ATOM 686 O O . LYS A 1 87 ? -14.963 -16.048 28.710 1.00 90.50 87 LYS A O 1
ATOM 691 N N . MET A 1 88 ? -15.397 -13.844 28.657 1.00 88.94 88 MET A N 1
ATOM 692 C CA . MET A 1 88 ? -14.510 -13.516 27.534 1.00 88.94 88 MET A CA 1
ATOM 693 C C . MET A 1 88 ? -13.078 -13.180 27.985 1.00 88.94 88 MET A C 1
ATOM 695 O O . MET A 1 88 ? -12.236 -12.864 27.147 1.00 88.94 88 MET A O 1
ATOM 699 N N . GLY A 1 89 ? -12.783 -13.266 29.289 1.00 88.19 89 GLY A N 1
ATOM 700 C CA . GLY A 1 89 ? -11.484 -12.91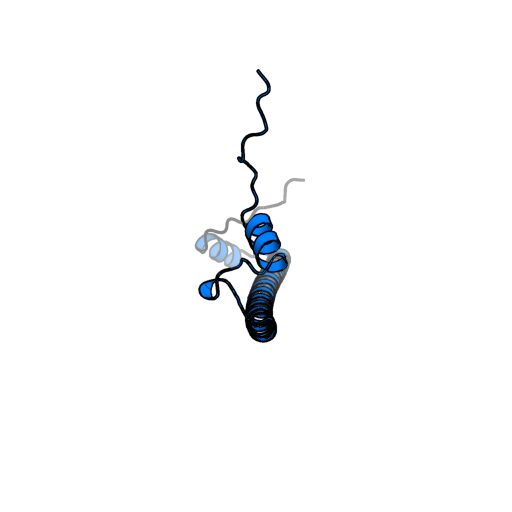2 29.863 1.00 88.19 89 GLY A CA 1
ATOM 701 C C . GLY A 1 89 ? -11.232 -11.403 29.924 1.00 88.19 89 GLY A C 1
ATOM 702 O O . GLY A 1 89 ? -10.086 -10.982 30.072 1.00 88.19 89 GLY A O 1
ATOM 703 N N . ILE A 1 90 ? -12.281 -10.590 29.788 1.00 84.94 90 ILE A N 1
ATOM 704 C CA . ILE A 1 90 ? -12.211 -9.130 29.834 1.00 84.94 90 ILE A CA 1
ATOM 705 C C . ILE A 1 90 ? -12.561 -8.693 31.257 1.00 84.94 90 ILE A C 1
ATOM 707 O O . ILE A 1 90 ? -13.696 -8.861 31.698 1.00 84.94 90 ILE A O 1
ATOM 711 N N . VAL A 1 91 ? -11.583 -8.135 31.975 1.00 81.75 91 VAL A N 1
ATOM 712 C CA . VAL A 1 91 ? -11.771 -7.628 33.342 1.00 81.75 91 VAL A CA 1
ATOM 713 C C . VAL A 1 91 ? -12.124 -6.139 33.274 1.00 81.75 91 VAL A C 1
ATOM 715 O O . VAL A 1 91 ? -11.289 -5.353 32.819 1.00 81.75 91 VAL A O 1
ATOM 718 N N . PRO A 1 92 ? -13.336 -5.728 33.687 1.00 73.75 92 PRO A N 1
ATOM 719 C CA . PRO A 1 92 ? -13.700 -4.319 33.719 1.00 73.75 92 PRO A CA 1
ATOM 720 C C . PRO A 1 92 ? -12.871 -3.571 34.768 1.00 73.75 92 PRO A C 1
ATOM 722 O O . PRO A 1 92 ? -12.620 -4.072 35.864 1.00 73.75 92 PRO A O 1
ATOM 725 N N . ILE A 1 93 ? -12.445 -2.358 34.419 1.00 75.1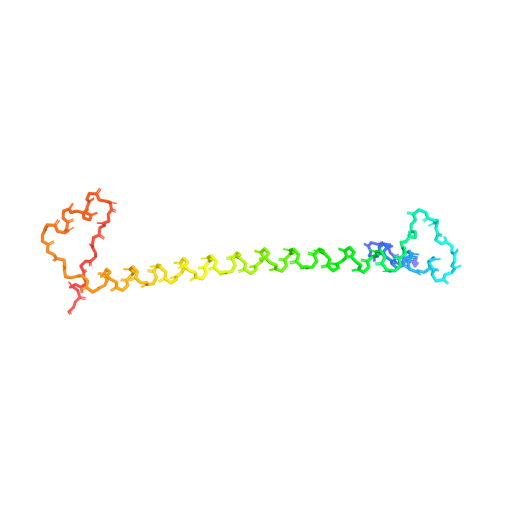2 93 ILE A N 1
ATOM 726 C CA . ILE A 1 93 ? -11.711 -1.461 35.312 1.00 75.12 93 ILE A CA 1
ATOM 727 C C . ILE A 1 93 ? -12.736 -0.509 35.922 1.00 75.12 93 ILE A C 1
ATOM 729 O O . ILE A 1 93 ? -13.375 0.247 35.192 1.00 75.12 93 ILE A O 1
ATOM 733 N N . ASN A 1 94 ? -12.906 -0.554 37.244 1.00 71.56 94 ASN A N 1
ATOM 734 C CA . ASN A 1 94 ? -13.721 0.435 37.940 1.00 71.56 94 ASN A CA 1
ATOM 735 C C . ASN A 1 94 ? -12.902 1.729 38.080 1.00 71.56 94 ASN A C 1
ATOM 737 O O . ASN A 1 94 ? -11.794 1.685 38.607 1.00 71.56 94 ASN A O 1
ATOM 741 N N . ILE A 1 95 ? -13.414 2.851 37.568 1.00 69.44 95 ILE A N 1
ATOM 742 C CA . ILE A 1 95 ? -12.744 4.170 37.616 1.00 69.44 95 ILE A CA 1
ATOM 743 C C . ILE A 1 95 ? -13.288 5.005 38.797 1.00 69.44 95 ILE A C 1
ATOM 745 O O . ILE A 1 95 ? -13.050 6.203 38.896 1.00 69.44 95 ILE A O 1
ATOM 749 N N . GLU A 1 96 ? -14.020 4.384 39.724 1.00 67.06 96 GLU A N 1
ATOM 750 C CA . GLU A 1 96 ? -14.386 4.995 41.006 1.00 67.06 96 GLU A CA 1
ATOM 751 C C . GLU A 1 96 ? -13.181 5.005 41.962 1.00 67.06 96 GLU A C 1
ATOM 753 O O . GLU A 1 96 ? -13.133 4.240 42.916 1.00 67.06 96 GLU A O 1
ATOM 758 N N . ASP A 1 97 ? -12.201 5.865 41.688 1.00 53.75 97 ASP A N 1
ATOM 759 C CA . ASP A 1 97 ? -11.147 6.262 42.632 1.00 53.75 97 ASP A CA 1
ATOM 760 C C . ASP A 1 97 ? -10.864 7.777 42.472 1.00 53.75 97 ASP A C 1
ATOM 762 O O . ASP A 1 97 ? -9.813 8.178 41.972 1.00 53.75 97 ASP A O 1
ATOM 766 N N . GLU A 1 98 ? -11.874 8.602 42.800 1.00 43.84 98 GLU A N 1
ATOM 767 C CA . GLU A 1 98 ? -11.853 9.893 43.548 1.00 43.84 98 GLU A CA 1
ATOM 768 C C . GLU A 1 98 ? -13.225 10.597 43.513 1.00 43.84 98 GLU A C 1
ATOM 770 O O . GLU A 1 98 ? -13.711 10.955 42.414 1.00 43.84 98 GLU A O 1
#

Foldseek 3Di:
DDPDDDCPPVPVVVVQVVCVVVVNHDPVSDDPPVRVVVVVVVVVVVVVVVVVVVVVVVVVVVVVVVVVVVVVVPDDDDPVNCVVCVVVVHHDDDPPDD

Organism: NCBI:txid120398

Radius of gyration: 30.48 Å; chains: 1; bounding box: 78×25×70 Å

Sequence (98 aa):
MRQLGGNVYKIPHFSKEKNARAGNLRENALCPRDVYEAAKSHLDDVDVEAMEQALMSERNECRAMDRLARQLEAMTVDEDLLVSLEKMGIVPINIEDE